Protein AF-A0A2V4BN17-F1 (afdb_monomer)

pLDDT: mean 85.93, std 9.95, range [45.31, 97.0]

Nearest PDB structures (foldseek):
  7abi-assembly1_p  TM=2.695E-01  e=8.025E+00  Homo sapiens

Foldseek 3Di:
DQDPVNVVCVVVQVDDDDDQDDDPPPCSVVVLVLLQDQPVPRPDDDDLVNDPDDPVSVVVNVVNVCCNVRRDGDDDDDPVVVVCLVCLLVQVPDPPRCPVVVVVCVVCVPPDDPVVSVVVVVVSVVSNVVVVVVD

Radius of gyration: 22.34 Å; Cα contacts (8 Å, |Δi|>4): 50; chains: 1; bounding box: 52×43×61 Å

Solvent-accessible surface area (backbone atoms only — not comparable to full-atom values): 8450 Å² total; per-residue (Å²): 135,87,47,77,63,50,64,74,42,38,70,77,71,73,60,84,86,83,89,76,81,72,62,91,90,66,50,56,67,59,51,49,51,53,48,39,37,54,74,91,70,51,78,88,69,78,55,57,84,81,43,70,94,45,77,62,30,55,55,46,37,53,52,49,56,50,42,70,78,63,63,68,59,44,83,82,78,57,66,71,58,54,52,48,60,74,43,42,51,64,50,67,73,34,88,86,52,55,63,65,58,50,51,50,50,62,74,46,64,87,63,79,55,64,67,59,54,50,53,53,53,49,54,54,49,49,55,38,52,61,68,57,66,78,109

Secondary structure (DSSP, 8-state):
---HHHHHHHHHHH--------STTSSHHHHHHHHHS-TTT-TTPPPGGGS-SSHHHHHHHHHHHHHHHH--PPPP--HHHHHHHHHHHHHHT-TT--HHHHHHHHHTTT---HHHHHHHHHHHHHHHHHHHH--

Structure (mmCIF, N/CA/C/O backbone):
data_AF-A0A2V4BN17-F1
#
_entry.id   AF-A0A2V4BN17-F1
#
loop_
_atom_site.group_PDB
_atom_site.id
_atom_site.type_symbol
_atom_site.label_atom_id
_atom_site.label_alt_id
_atom_site.label_comp_id
_atom_site.label_asym_id
_atom_site.label_entity_id
_atom_site.label_seq_id
_atom_site.pdbx_PDB_ins_code
_atom_site.Cartn_x
_atom_site.Cartn_y
_atom_site.Cartn_z
_atom_site.occupancy
_atom_site.B_iso_or_equiv
_atom_site.auth_seq_id
_atom_site.auth_comp_id
_atom_site.auth_asym_id
_atom_site.auth_atom_id
_atom_site.pdbx_PDB_model_num
ATOM 1 N N . MET A 1 1 ? -16.220 -26.506 8.666 1.00 47.84 1 MET A N 1
ATOM 2 C CA . MET A 1 1 ? -17.638 -26.572 8.247 1.00 47.84 1 MET A CA 1
ATOM 3 C C . MET A 1 1 ? -18.015 -25.175 7.771 1.00 47.84 1 MET A C 1
ATOM 5 O O . MET A 1 1 ? -17.911 -24.263 8.574 1.00 47.84 1 MET A O 1
ATOM 9 N N . ASN A 1 2 ? -18.322 -24.975 6.486 1.00 61.00 2 ASN A N 1
ATOM 10 C CA . ASN A 1 2 ? -18.705 -23.653 5.967 1.00 61.00 2 ASN A CA 1
ATOM 11 C C . ASN A 1 2 ? -20.175 -23.396 6.315 1.00 61.00 2 ASN A C 1
ATOM 13 O O . ASN A 1 2 ? -21.047 -24.146 5.876 1.00 61.00 2 ASN A O 1
ATOM 17 N N . THR A 1 3 ? -20.454 -22.371 7.115 1.00 84.44 3 THR A N 1
ATOM 18 C CA . THR A 1 3 ? -21.830 -21.979 7.437 1.00 84.44 3 THR A CA 1
ATOM 19 C C . THR A 1 3 ? -22.447 -21.166 6.292 1.00 84.44 3 THR A C 1
ATOM 21 O O . THR A 1 3 ? -21.744 -20.607 5.448 1.00 84.44 3 THR A O 1
ATOM 24 N N . ARG A 1 4 ? -23.783 -21.035 6.269 1.00 79.12 4 ARG A N 1
ATOM 25 C CA . ARG A 1 4 ? -24.472 -20.106 5.346 1.00 79.12 4 ARG A CA 1
ATOM 26 C C . ARG A 1 4 ? -24.007 -18.657 5.544 1.00 79.12 4 ARG A C 1
ATOM 28 O O . ARG A 1 4 ? -23.982 -17.880 4.594 1.00 79.12 4 ARG A O 1
ATOM 35 N N . LEU A 1 5 ? -23.598 -18.314 6.767 1.00 80.62 5 LEU A N 1
ATOM 36 C CA . LEU A 1 5 ? -22.996 -17.022 7.078 1.00 80.62 5 LEU A CA 1
ATOM 37 C C . LEU A 1 5 ? -21.623 -16.867 6.409 1.00 80.62 5 LEU A C 1
ATOM 39 O O . LEU A 1 5 ? -21.344 -15.823 5.830 1.00 80.62 5 LEU A O 1
ATOM 43 N N . ASP A 1 6 ? -20.783 -17.903 6.434 1.00 81.00 6 ASP A N 1
ATOM 44 C CA . ASP A 1 6 ? -19.458 -17.856 5.801 1.00 81.00 6 ASP A CA 1
ATOM 45 C C . ASP A 1 6 ? -19.557 -17.658 4.288 1.00 81.00 6 ASP A C 1
ATOM 47 O O . ASP A 1 6 ? -18.797 -16.879 3.715 1.00 81.00 6 ASP A O 1
ATOM 51 N N . GLN A 1 7 ? -20.542 -18.288 3.643 1.00 80.00 7 GLN A N 1
ATOM 52 C CA . GLN A 1 7 ? -20.826 -18.062 2.225 1.00 80.00 7 GLN A CA 1
ATOM 53 C C . GLN A 1 7 ? -21.251 -16.612 1.959 1.00 80.00 7 GLN A C 1
ATOM 55 O O . GLN A 1 7 ? -20.719 -15.982 1.045 1.00 80.00 7 GLN A O 1
ATOM 60 N N . LEU A 1 8 ? -22.134 -16.052 2.793 1.00 80.62 8 LEU A N 1
ATOM 61 C CA . LEU A 1 8 ? -22.589 -14.662 2.679 1.00 80.62 8 LEU A CA 1
ATOM 62 C C . LEU A 1 8 ? -21.445 -13.646 2.853 1.00 80.62 8 LEU A C 1
ATOM 64 O O . LEU A 1 8 ? -21.435 -12.592 2.212 1.00 80.62 8 LEU A O 1
ATOM 68 N N . TYR A 1 9 ? -20.470 -13.953 3.711 1.00 75.31 9 TYR A N 1
ATOM 69 C CA . TYR A 1 9 ? -19.316 -13.090 3.970 1.00 75.31 9 TYR A CA 1
ATOM 70 C C . TYR A 1 9 ? -18.079 -13.419 3.125 1.00 75.31 9 TYR A C 1
ATOM 72 O O . TYR A 1 9 ? -17.098 -12.681 3.201 1.00 75.31 9 TYR A O 1
ATOM 80 N N . SER A 1 10 ? -18.119 -14.457 2.288 1.00 77.38 10 SER A N 1
ATOM 81 C CA . SER A 1 10 ? -16.971 -14.912 1.489 1.00 77.38 10 SER A CA 1
ATOM 82 C C . SER A 1 10 ? -16.371 -13.801 0.619 1.00 77.38 10 SER A C 1
ATOM 84 O O . SER A 1 10 ? -15.170 -13.554 0.679 1.00 77.38 10 SER A O 1
ATOM 86 N N . LEU A 1 11 ? -17.204 -13.033 -0.090 1.00 69.25 11 LEU A N 1
ATOM 87 C CA . LEU A 1 11 ? -16.762 -11.902 -0.917 1.00 69.25 11 LEU A CA 1
ATOM 88 C C . LEU A 1 11 ? -16.100 -10.775 -0.109 1.00 69.25 11 LEU A C 1
ATOM 90 O O . LEU A 1 11 ? -15.295 -10.037 -0.657 1.00 69.25 11 LEU A O 1
ATOM 94 N N . ARG A 1 12 ? -16.412 -10.648 1.189 1.00 70.88 12 ARG A N 1
ATOM 95 C CA . ARG A 1 12 ? -15.814 -9.640 2.086 1.00 70.88 12 ARG A CA 1
ATOM 96 C C . ARG A 1 12 ? -14.559 -10.147 2.802 1.00 70.88 12 ARG A C 1
ATOM 98 O O . ARG A 1 12 ? -13.804 -9.342 3.332 1.00 70.88 12 ARG A O 1
ATOM 105 N N . ARG A 1 13 ? -14.351 -11.469 2.855 1.00 71.94 13 ARG A N 1
ATOM 106 C CA . ARG A 1 13 ? -13.193 -12.109 3.508 1.00 71.94 13 ARG A CA 1
ATOM 107 C C . ARG A 1 13 ? -12.094 -12.517 2.527 1.00 71.94 13 ARG A C 1
ATOM 109 O O . ARG A 1 13 ? -10.940 -12.616 2.939 1.00 71.94 13 ARG A O 1
ATOM 116 N N . ASN A 1 14 ? -12.442 -12.772 1.265 1.00 77.50 14 ASN A N 1
ATOM 117 C CA . ASN A 1 14 ? -11.509 -13.316 0.279 1.00 77.50 14 ASN A CA 1
ATOM 118 C C . ASN A 1 14 ? -10.566 -12.245 -0.277 1.00 77.50 14 ASN A C 1
ATOM 120 O O . ASN A 1 14 ? -9.355 -12.444 -0.259 1.00 77.50 14 ASN A O 1
ATOM 124 N N . PHE A 1 15 ? -11.100 -11.118 -0.752 1.00 81.06 15 PHE A N 1
ATOM 125 C CA . PHE A 1 15 ? -10.292 -9.980 -1.183 1.00 81.06 15 PHE A CA 1
ATOM 126 C C . PHE A 1 15 ? -11.121 -8.695 -1.193 1.00 81.06 15 PHE A C 1
ATOM 128 O O . PHE A 1 15 ? -12.320 -8.717 -1.460 1.00 81.06 15 PHE A O 1
ATOM 135 N N . THR A 1 16 ? -10.452 -7.573 -0.947 1.00 87.12 16 THR A N 1
ATOM 136 C CA . THR A 1 16 ? -11.027 -6.231 -1.041 1.00 87.12 16 THR A CA 1
ATOM 137 C C . THR A 1 16 ? -10.105 -5.387 -1.905 1.00 87.12 16 THR A C 1
ATOM 139 O O . THR A 1 16 ? -8.887 -5.429 -1.735 1.00 87.12 16 THR A O 1
ATOM 142 N N . ILE A 1 17 ? -10.679 -4.612 -2.825 1.00 90.12 17 ILE A N 1
ATOM 143 C CA . ILE A 1 17 ? -9.951 -3.607 -3.603 1.00 90.12 17 ILE A CA 1
ATOM 144 C C . ILE A 1 17 ? -10.423 -2.238 -3.130 1.00 90.12 17 ILE A C 1
ATOM 146 O O . ILE A 1 17 ? -11.620 -1.955 -3.149 1.00 90.12 17 ILE A O 1
ATOM 150 N N . ILE A 1 18 ? -9.480 -1.397 -2.710 1.00 92.25 18 ILE A N 1
ATOM 151 C CA . ILE A 1 18 ? -9.752 -0.029 -2.273 1.00 92.25 18 ILE A CA 1
ATOM 152 C C . ILE A 1 18 ? -9.162 0.921 -3.312 1.00 92.25 18 ILE A C 1
ATOM 154 O O . ILE A 1 18 ? -7.950 0.968 -3.510 1.00 92.25 18 ILE A O 1
ATOM 158 N N . GLY A 1 19 ? -10.031 1.672 -3.986 1.00 93.81 19 GLY A N 1
ATOM 159 C CA . GLY A 1 19 ? -9.620 2.764 -4.861 1.00 93.81 19 GLY A CA 1
ATOM 160 C C . GLY A 1 19 ? -9.410 4.035 -4.047 1.00 93.81 19 GLY A C 1
ATOM 161 O O . GLY A 1 19 ? -10.381 4.637 -3.597 1.00 93.81 19 GLY A O 1
ATOM 162 N N . LEU A 1 20 ? -8.156 4.448 -3.865 1.00 94.19 20 LEU A N 1
ATOM 163 C CA . LEU A 1 20 ? -7.815 5.721 -3.230 1.00 94.19 20 LEU A CA 1
ATOM 164 C C . LEU A 1 20 ? -7.656 6.800 -4.307 1.00 94.19 20 LEU A C 1
ATOM 166 O O . LEU A 1 20 ? -6.860 6.650 -5.232 1.00 94.19 20 LEU A O 1
ATOM 170 N N . THR A 1 21 ? -8.427 7.880 -4.196 1.00 92.69 21 THR A N 1
ATOM 171 C CA . THR A 1 21 ? -8.426 9.005 -5.140 1.00 92.69 21 THR A CA 1
ATOM 172 C C . THR A 1 21 ? -8.446 10.327 -4.383 1.00 92.69 21 THR A C 1
ATOM 174 O O . THR A 1 21 ? -9.089 10.446 -3.341 1.00 92.69 21 THR A O 1
ATOM 177 N N . GLY A 1 22 ? -7.743 11.324 -4.912 1.00 91.19 22 GLY A N 1
ATOM 178 C CA . GLY A 1 22 ? -7.642 12.647 -4.317 1.00 91.19 22 GLY A CA 1
ATOM 179 C C . GLY A 1 22 ? -6.686 13.543 -5.099 1.00 91.19 22 GLY A C 1
ATOM 180 O O . GLY A 1 22 ? -5.955 13.088 -5.980 1.00 91.19 22 GLY A O 1
ATOM 181 N N . ARG A 1 23 ? -6.687 14.843 -4.785 1.00 93.50 23 ARG A N 1
ATOM 182 C CA . ARG A 1 23 ? -5.687 15.781 -5.321 1.00 93.50 23 ARG A CA 1
ATOM 183 C C . ARG A 1 23 ? -4.301 15.449 -4.757 1.00 93.50 23 ARG A C 1
ATOM 185 O O . ARG A 1 23 ? -4.192 14.847 -3.688 1.00 93.50 23 ARG A O 1
ATOM 192 N N . THR A 1 24 ? -3.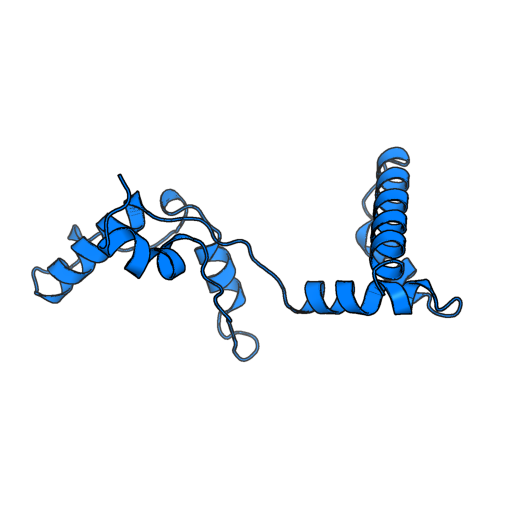238 15.885 -5.427 1.00 91.38 24 THR A N 1
ATOM 193 C CA . THR A 1 24 ? -1.876 15.828 -4.871 1.00 91.38 24 THR A CA 1
ATOM 194 C C . THR A 1 24 ? -1.844 16.458 -3.474 1.00 91.38 24 THR A C 1
ATOM 196 O O . THR A 1 24 ? -2.381 17.548 -3.287 1.00 91.38 24 THR A O 1
ATOM 199 N N . GLY A 1 25 ? -1.240 15.764 -2.505 1.00 91.44 25 GLY A N 1
ATOM 200 C CA . GLY A 1 25 ? -1.169 16.212 -1.107 1.00 91.44 25 GLY A CA 1
ATOM 201 C C . GLY A 1 25 ? -2.401 15.894 -0.251 1.00 91.44 25 GLY A C 1
ATOM 202 O O . GLY A 1 25 ? -2.484 16.365 0.873 1.00 91.44 25 GLY A O 1
ATOM 203 N N . SER A 1 26 ? -3.356 15.098 -0.746 1.00 93.19 26 SER A N 1
ATOM 204 C CA . SER A 1 26 ? -4.545 14.679 0.025 1.00 93.19 26 SER A CA 1
ATOM 205 C C . SER A 1 26 ? -4.308 13.525 1.011 1.00 93.19 26 SER A C 1
ATOM 207 O O . SER A 1 26 ? -5.241 13.122 1.699 1.00 93.19 26 SER A O 1
ATOM 209 N N . GLY A 1 27 ? -3.094 12.966 1.061 1.00 94.31 27 GLY A N 1
ATOM 210 C CA . GLY A 1 27 ? -2.749 11.841 1.937 1.00 94.31 27 GLY A CA 1
ATOM 211 C C . GLY A 1 27 ? -3.151 10.456 1.414 1.00 94.31 27 GLY A C 1
ATOM 212 O O . GLY A 1 27 ? -3.084 9.483 2.156 1.00 94.31 27 GLY A O 1
ATOM 213 N N . CYS A 1 28 ? -3.557 10.317 0.143 1.00 94.81 28 CYS A N 1
ATOM 214 C CA . CYS A 1 28 ? -3.880 8.995 -0.418 1.00 94.81 28 CYS A CA 1
ATOM 215 C C . CYS A 1 28 ? -2.687 8.027 -0.396 1.00 94.81 28 CYS A C 1
ATOM 217 O O . CYS A 1 28 ? -2.886 6.841 -0.146 1.00 94.81 28 CYS A O 1
ATOM 219 N N . SER A 1 29 ? -1.471 8.516 -0.661 1.00 94.00 29 SER A N 1
ATOM 220 C CA . SER A 1 29 ? -0.254 7.696 -0.591 1.00 94.00 29 SER A CA 1
ATOM 221 C C . SER A 1 29 ? 0.035 7.255 0.842 1.00 94.00 29 SER A C 1
ATOM 223 O O . SER A 1 29 ? 0.274 6.074 1.064 1.00 94.00 29 SER A O 1
ATOM 225 N N . ASP A 1 30 ? -0.081 8.176 1.799 1.00 94.62 30 ASP A N 1
ATOM 226 C CA . ASP A 1 30 ? 0.185 7.914 3.218 1.00 94.62 30 ASP A CA 1
ATOM 227 C C . ASP A 1 30 ? -0.819 6.898 3.782 1.00 94.62 30 ASP A C 1
ATOM 229 O O . ASP A 1 30 ? -0.454 5.949 4.470 1.00 94.62 30 ASP A O 1
ATOM 233 N N . LEU A 1 31 ? -2.101 7.026 3.417 1.00 94.69 31 LEU A N 1
ATOM 234 C CA . LEU A 1 31 ? -3.118 6.045 3.793 1.00 94.69 31 LEU A CA 1
ATOM 235 C C . LEU A 1 31 ? -2.857 4.675 3.152 1.00 94.69 31 LEU A C 1
ATOM 237 O O . LEU A 1 31 ? -3.044 3.655 3.811 1.00 94.69 31 LEU A O 1
ATOM 241 N N . ALA A 1 32 ? -2.437 4.630 1.883 1.00 95.75 32 ALA A N 1
ATOM 242 C CA . ALA A 1 32 ? -2.076 3.372 1.229 1.00 95.75 32 ALA A CA 1
ATOM 243 C C . ALA A 1 32 ? -0.913 2.679 1.953 1.00 95.75 32 ALA A C 1
ATOM 245 O O . ALA A 1 32 ? -0.940 1.461 2.117 1.00 95.75 32 ALA A O 1
ATOM 246 N N . GLU A 1 33 ? 0.070 3.462 2.401 1.00 95.12 33 GLU A N 1
ATOM 247 C CA . GLU A 1 33 ? 1.212 2.983 3.171 1.00 95.12 33 GLU A CA 1
ATOM 248 C C . GLU A 1 33 ? 0.759 2.400 4.513 1.00 95.12 33 GLU A C 1
ATOM 250 O O . GLU A 1 33 ? 1.023 1.229 4.773 1.00 95.12 33 GLU A O 1
ATOM 255 N N . ILE A 1 34 ? -0.042 3.135 5.292 1.00 95.31 34 ILE A N 1
ATOM 256 C CA . ILE A 1 34 ? -0.607 2.661 6.569 1.00 95.31 34 ILE A CA 1
ATOM 257 C C . ILE A 1 34 ? -1.405 1.362 6.389 1.00 95.31 34 ILE A C 1
ATOM 259 O O . ILE A 1 34 ? -1.252 0.421 7.163 1.00 95.31 34 ILE A O 1
ATOM 263 N N . LEU A 1 35 ? -2.245 1.273 5.351 1.00 94.62 35 LEU A N 1
ATOM 264 C CA . LEU A 1 35 ? -3.030 0.063 5.072 1.00 94.62 35 LEU A CA 1
ATOM 265 C C . LEU A 1 35 ? -2.158 -1.146 4.698 1.00 94.62 35 LEU A C 1
ATOM 267 O O . LEU A 1 35 ? -2.602 -2.288 4.827 1.00 94.62 35 LEU A O 1
ATOM 271 N N . SER A 1 36 ? -0.936 -0.907 4.223 1.00 95.81 36 SER A N 1
ATOM 272 C CA . SER A 1 36 ? 0.029 -1.954 3.886 1.00 95.81 36 SER A CA 1
ATOM 273 C C . SER A 1 36 ? 0.914 -2.395 5.052 1.00 95.81 36 SER A C 1
ATOM 275 O O . SER A 1 36 ? 1.619 -3.389 4.917 1.00 95.81 36 SER A O 1
ATOM 277 N N . MET A 1 37 ? 0.856 -1.700 6.191 1.00 96.06 37 MET A N 1
ATOM 278 C CA . MET A 1 37 ? 1.608 -2.043 7.399 1.00 96.06 37 MET A CA 1
ATOM 279 C C . MET A 1 37 ? 0.904 -3.121 8.225 1.00 96.06 37 MET A C 1
ATOM 281 O O . MET A 1 37 ? -0.326 -3.276 8.180 1.00 96.06 37 MET A O 1
ATOM 285 N N . LYS A 1 38 ? 1.675 -3.842 9.049 1.00 95.50 38 LYS A N 1
ATOM 286 C CA . LYS A 1 38 ? 1.097 -4.687 10.103 1.00 95.50 38 LYS A CA 1
ATOM 287 C C . LYS A 1 38 ? 0.346 -3.823 11.092 1.00 95.50 38 LYS A C 1
ATOM 289 O O . LYS A 1 38 ? 0.806 -2.743 11.439 1.00 95.50 38 LYS A O 1
ATOM 294 N N . PHE A 1 39 ? -0.732 -4.351 11.665 1.00 94.69 39 PHE A N 1
ATOM 295 C CA . PHE A 1 39 ? -1.488 -3.633 12.695 1.00 94.69 39 PHE A CA 1
ATOM 296 C C . PHE A 1 39 ? -0.603 -3.154 13.862 1.00 94.69 39 PHE A C 1
ATOM 298 O O . PHE A 1 39 ? -0.817 -2.075 14.397 1.00 94.69 39 PHE A O 1
ATOM 305 N N . THR A 1 40 ? 0.415 -3.937 14.233 1.00 92.31 40 THR A N 1
ATOM 306 C CA . THR A 1 40 ? 1.379 -3.610 15.299 1.00 92.31 40 THR A CA 1
ATOM 307 C C . THR A 1 40 ? 2.383 -2.518 14.934 1.00 92.31 40 THR A C 1
ATOM 309 O O . THR A 1 40 ? 3.030 -1.986 15.826 1.00 92.31 40 THR A O 1
ATOM 312 N N . GLU A 1 41 ? 2.557 -2.231 13.645 1.00 94.62 41 GLU A N 1
ATOM 313 C CA . GLU A 1 41 ? 3.492 -1.227 13.118 1.00 94.62 41 GLU A CA 1
ATOM 314 C C . GLU A 1 41 ? 2.793 0.112 12.842 1.00 94.62 41 GLU A C 1
ATOM 316 O O . GLU A 1 41 ? 3.464 1.121 12.648 1.00 94.62 41 GLU A O 1
ATOM 321 N N . ILE A 1 42 ? 1.453 0.147 12.843 1.00 93.19 42 ILE A N 1
ATOM 322 C CA . ILE A 1 42 ? 0.704 1.385 12.633 1.00 93.19 42 ILE A CA 1
ATOM 323 C C . ILE A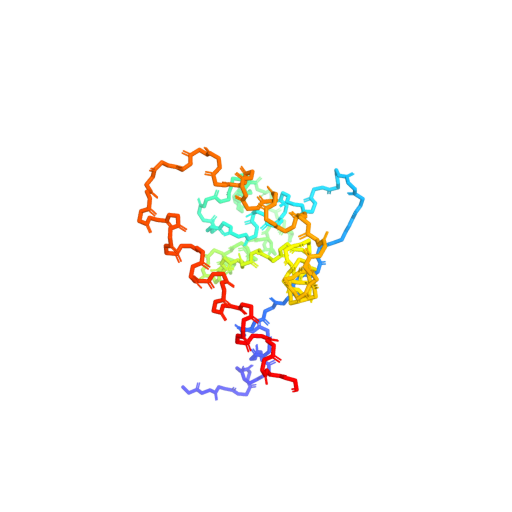 1 42 ? 0.830 2.265 13.876 1.00 93.19 42 ILE A C 1
ATOM 325 O O . ILE A 1 42 ? 0.277 1.977 14.942 1.00 93.19 42 ILE A O 1
ATOM 329 N N . GLU A 1 43 ? 1.524 3.382 13.714 1.00 89.31 43 GLU A N 1
ATOM 330 C CA . GLU A 1 43 ? 1.668 4.381 14.761 1.00 89.31 43 GLU A CA 1
ATOM 331 C C . GLU A 1 43 ? 0.351 5.134 15.009 1.00 89.31 43 GLU A C 1
ATOM 333 O O . GLU A 1 43 ? -0.474 5.330 14.115 1.00 89.31 43 GLU A O 1
ATOM 338 N N . ASN A 1 44 ? 0.170 5.620 16.239 1.00 86.94 44 ASN A N 1
ATOM 339 C CA . ASN A 1 44 ? -0.917 6.532 16.622 1.00 86.94 44 ASN A CA 1
ATOM 340 C C . ASN A 1 44 ? -2.351 5.971 16.516 1.00 86.94 44 ASN A C 1
ATOM 342 O O . ASN A 1 44 ? -3.317 6.742 16.519 1.00 86.94 44 ASN A O 1
ATOM 346 N N . ILE A 1 45 ? -2.535 4.646 16.492 1.00 90.12 45 ILE A N 1
ATOM 347 C CA . ILE A 1 45 ? -3.857 4.061 16.759 1.00 90.12 45 ILE A CA 1
ATOM 348 C C . ILE A 1 45 ? -4.182 4.262 18.244 1.00 90.12 45 ILE A C 1
ATOM 350 O O . ILE A 1 45 ? -3.480 3.750 19.114 1.00 90.12 45 ILE A O 1
ATOM 354 N N . ARG A 1 46 ? -5.267 4.990 18.538 1.00 91.44 46 ARG A N 1
ATOM 355 C CA . ARG A 1 46 ? -5.748 5.196 19.914 1.00 91.44 46 ARG A CA 1
ATOM 356 C C . ARG A 1 46 ? -6.116 3.866 20.563 1.00 91.44 46 ARG A C 1
ATOM 358 O O . ARG A 1 46 ? -6.788 3.040 19.945 1.00 91.44 46 ARG 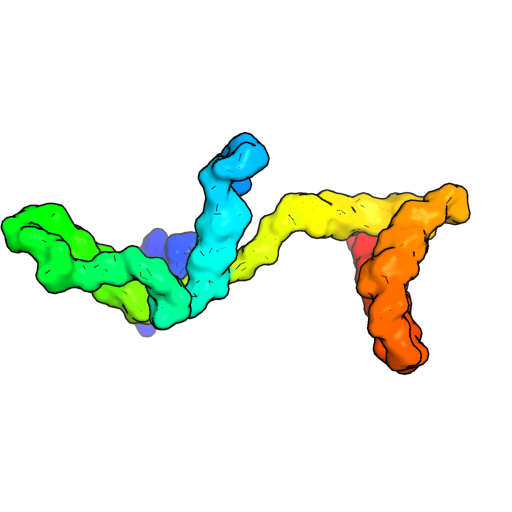A O 1
ATOM 365 N N . LEU A 1 47 ? -5.742 3.669 21.822 1.00 93.31 47 LEU A N 1
ATOM 366 C CA . LEU A 1 47 ? -6.226 2.512 22.560 1.00 93.31 47 LEU A CA 1
ATOM 367 C C . LEU A 1 47 ? -7.679 2.759 22.982 1.00 93.31 47 LEU A C 1
ATOM 369 O O . LEU A 1 47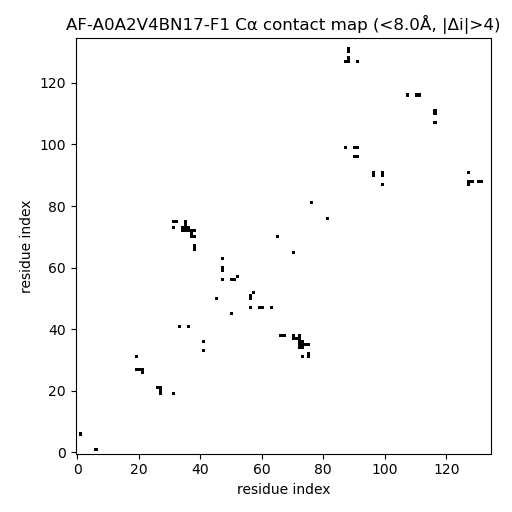 ? -8.051 3.892 23.297 1.00 93.31 47 LEU A O 1
ATOM 373 N N . PRO A 1 48 ? -8.530 1.719 23.046 1.00 94.06 48 PRO A N 1
ATOM 374 C CA . PRO A 1 48 ? -9.891 1.877 23.553 1.00 94.06 48 PRO A CA 1
ATOM 375 C C . PRO A 1 48 ? -9.968 2.415 24.990 1.00 94.06 48 PRO A C 1
ATOM 377 O O . PRO A 1 48 ? -11.016 2.928 25.377 1.00 94.06 48 PRO A O 1
ATOM 380 N N . SER A 1 49 ? -8.893 2.277 25.774 1.00 93.00 49 SER A N 1
ATOM 381 C CA . SER A 1 49 ? -8.744 2.838 27.122 1.00 93.00 49 SER A CA 1
ATOM 382 C C . SER A 1 49 ? -8.545 4.353 27.142 1.00 93.00 49 SER A C 1
ATOM 384 O O . SER A 1 49 ? -8.804 4.971 28.166 1.00 93.00 49 SER A O 1
ATOM 386 N N . ASP A 1 50 ? -8.104 4.946 26.031 1.00 93.81 50 ASP A N 1
ATOM 387 C CA . ASP A 1 50 ? -7.797 6.380 25.933 1.00 93.81 50 ASP A CA 1
ATOM 388 C C . ASP A 1 50 ? -9.047 7.216 25.603 1.00 93.81 50 ASP A C 1
ATOM 390 O O . ASP A 1 50 ? -8.964 8.421 25.371 1.00 93.81 50 ASP A O 1
ATOM 394 N N . ILE A 1 51 ? -10.207 6.564 25.497 1.00 93.75 51 ILE A N 1
ATOM 395 C CA . ILE A 1 51 ? -11.483 7.162 25.117 1.00 93.75 51 ILE A CA 1
ATOM 396 C C . ILE A 1 51 ? -12.421 7.068 26.317 1.00 93.75 51 ILE A C 1
ATOM 398 O O . ILE A 1 51 ? -12.630 5.978 26.850 1.00 93.75 51 ILE A O 1
ATOM 402 N N . ASP A 1 52 ? -13.034 8.191 26.688 1.00 95.06 52 ASP A N 1
ATOM 403 C CA . ASP A 1 52 ? -14.005 8.240 27.781 1.00 95.06 52 ASP A CA 1
ATOM 404 C C . ASP A 1 52 ? -15.172 7.269 27.567 1.00 95.06 52 ASP A C 1
ATOM 406 O O . ASP A 1 52 ? -15.656 7.059 26.441 1.00 95.06 52 ASP A O 1
ATOM 410 N N . GLU A 1 53 ? -15.654 6.695 28.672 1.00 94.12 53 GLU A N 1
ATOM 411 C CA . GLU A 1 53 ? -16.710 5.692 28.635 1.00 94.12 53 GLU A CA 1
ATOM 412 C C . GLU A 1 53 ? -17.970 6.251 27.965 1.00 94.12 53 GLU A C 1
ATOM 414 O O . GLU A 1 53 ? -18.626 7.185 28.424 1.00 94.12 53 GLU A O 1
ATOM 419 N N . SER A 1 54 ? -18.304 5.662 26.823 1.00 95.69 54 SER A N 1
ATOM 420 C CA . SER A 1 54 ? -19.392 6.114 25.971 1.00 95.69 54 SER A CA 1
ATOM 421 C C . SER A 1 54 ? -19.842 4.987 25.047 1.00 95.69 54 SER A C 1
ATOM 423 O O . SER A 1 54 ? -19.153 3.983 24.842 1.00 95.69 54 SER A O 1
ATOM 425 N N . VAL A 1 55 ? -21.005 5.157 24.415 1.00 95.81 55 VAL A N 1
ATOM 426 C CA . VAL A 1 55 ? -21.447 4.248 23.342 1.00 95.81 55 VAL A CA 1
ATOM 427 C C . VAL A 1 55 ? -20.423 4.214 22.200 1.00 95.81 55 VAL A C 1
ATOM 429 O O . VAL A 1 55 ? -20.234 3.174 21.567 1.00 95.81 55 VAL A O 1
ATOM 432 N N . PHE A 1 56 ? -19.742 5.336 21.947 1.00 95.50 56 PHE A N 1
ATOM 433 C CA . PHE A 1 56 ? -18.669 5.410 20.964 1.00 95.50 56 PHE A CA 1
ATOM 434 C C . PHE A 1 56 ? -17.474 4.542 21.368 1.00 95.50 56 PHE A C 1
ATOM 436 O O . PHE A 1 56 ? -17.040 3.727 20.558 1.00 95.50 56 PHE A O 1
ATOM 443 N N . GLN A 1 57 ? -17.011 4.639 22.618 1.00 96.38 57 GLN A N 1
ATOM 444 C CA . GLN A 1 57 ? -15.912 3.823 23.139 1.00 96.38 57 GLN A CA 1
ATOM 445 C C . GLN A 1 57 ? -16.187 2.326 22.960 1.00 96.38 57 GLN A C 1
ATOM 447 O O . GLN A 1 57 ? -15.340 1.609 22.432 1.00 96.38 57 GLN A O 1
ATOM 452 N N . LYS A 1 58 ? -17.406 1.866 23.273 1.00 95.56 58 LYS A N 1
ATOM 453 C CA . LYS A 1 58 ? -17.796 0.455 23.103 1.00 95.56 58 LYS A CA 1
ATOM 454 C C . LYS A 1 58 ? -17.744 0.016 21.637 1.00 95.56 58 LYS A C 1
ATOM 456 O O . LYS A 1 58 ? -17.205 -1.044 21.327 1.00 95.56 58 LYS A O 1
ATOM 461 N N . LYS A 1 59 ? -18.269 0.839 20.720 1.00 96.94 59 LYS A N 1
ATOM 462 C CA . LYS A 1 59 ? -18.209 0.573 19.269 1.00 96.94 59 LYS A CA 1
ATOM 463 C C . LYS A 1 59 ? -16.768 0.550 18.760 1.00 96.94 59 LYS A C 1
ATOM 465 O O . LYS A 1 59 ? -16.413 -0.328 17.976 1.00 96.94 59 LYS A O 1
ATOM 470 N N . TYR A 1 60 ? -15.947 1.488 19.225 1.00 96.88 60 TYR A N 1
ATOM 471 C CA . TYR A 1 60 ? -14.539 1.572 18.868 1.00 96.88 60 TYR A CA 1
ATOM 472 C C . TYR A 1 60 ? -13.757 0.358 19.374 1.00 96.88 60 TYR A C 1
ATOM 474 O O . TYR A 1 60 ? -13.037 -0.250 18.595 1.00 96.88 60 TYR A O 1
ATOM 482 N N . ALA A 1 61 ? -13.957 -0.059 20.628 1.00 97.00 61 ALA A N 1
ATOM 483 C CA . ALA A 1 61 ? -13.302 -1.228 21.213 1.00 97.00 61 ALA A CA 1
ATOM 484 C C . ALA A 1 61 ? -13.585 -2.510 20.416 1.00 97.00 61 ALA A C 1
ATOM 486 O O . ALA A 1 61 ? -12.675 -3.294 20.156 1.00 97.00 61 ALA A O 1
ATOM 487 N N . ILE A 1 62 ? -14.833 -2.702 19.975 1.00 96.81 62 ILE A N 1
ATOM 488 C CA . ILE A 1 62 ? -15.214 -3.839 19.124 1.00 96.81 62 ILE A CA 1
ATOM 489 C C . ILE A 1 62 ? -14.462 -3.787 17.789 1.00 96.81 62 ILE A C 1
ATOM 491 O O . ILE A 1 62 ? -13.877 -4.790 17.382 1.00 96.81 62 ILE A O 1
ATOM 495 N N . ALA A 1 63 ? -14.450 -2.630 17.119 1.00 95.69 63 ALA A N 1
ATOM 496 C CA . ALA A 1 63 ? -13.751 -2.462 15.846 1.00 95.69 63 ALA A CA 1
ATOM 497 C C . ALA A 1 63 ? -12.232 -2.640 15.991 1.00 95.69 63 ALA A C 1
ATOM 499 O O . ALA A 1 63 ? -11.622 -3.323 15.173 1.00 95.69 63 ALA A O 1
ATOM 500 N N . TYR A 1 64 ? -11.643 -2.083 17.051 1.00 96.12 64 TYR A N 1
ATOM 501 C CA . TYR A 1 64 ? -10.225 -2.197 17.378 1.00 96.12 64 TYR A CA 1
ATOM 502 C C . TYR A 1 64 ? -9.829 -3.657 17.605 1.00 96.12 64 TYR A C 1
ATOM 504 O O . TYR A 1 64 ? -8.913 -4.147 16.954 1.00 96.12 64 TYR A O 1
ATOM 512 N N . ASN A 1 65 ? -10.546 -4.377 18.474 1.00 96.12 65 ASN A N 1
ATOM 513 C CA . ASN A 1 65 ? -10.239 -5.776 18.781 1.00 96.12 65 ASN A CA 1
ATOM 514 C C . ASN A 1 65 ? -10.425 -6.669 17.552 1.00 96.12 65 ASN A C 1
ATOM 516 O O . ASN A 1 65 ? -9.598 -7.536 17.283 1.00 96.12 65 ASN A O 1
ATOM 520 N N . PHE A 1 66 ? -11.483 -6.434 16.770 1.00 94.69 66 PHE A N 1
ATOM 521 C CA . PHE A 1 66 ? -11.688 -7.171 15.530 1.00 94.69 66 PHE A CA 1
ATOM 522 C C . PHE A 1 66 ? -10.563 -6.905 14.525 1.00 94.69 66 PHE A C 1
ATOM 524 O O . PHE A 1 66 ? -10.025 -7.856 13.961 1.00 94.69 66 PHE A O 1
ATOM 531 N N . ALA A 1 67 ? -10.191 -5.638 14.318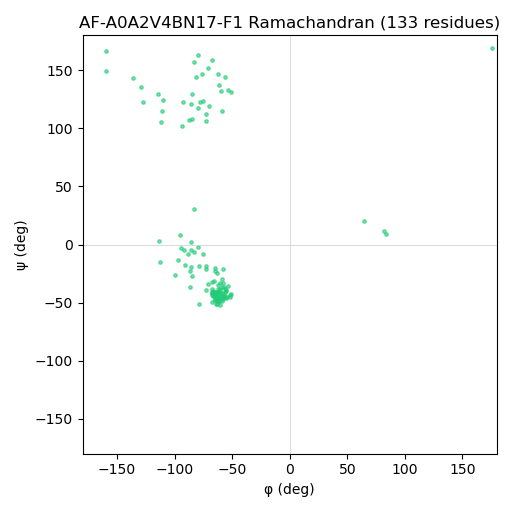 1.00 93.50 67 ALA A N 1
ATOM 532 C CA . ALA A 1 67 ? -9.110 -5.261 13.418 1.00 93.50 67 ALA A CA 1
ATOM 533 C C . ALA A 1 67 ? -7.782 -5.866 13.875 1.00 93.50 67 ALA A C 1
ATOM 535 O O . ALA A 1 67 ? -7.139 -6.525 13.075 1.00 93.50 67 ALA A O 1
ATOM 536 N N . LYS A 1 68 ? -7.420 -5.745 15.155 1.00 94.88 68 LYS A N 1
ATOM 537 C CA . LYS A 1 68 ? -6.175 -6.289 15.711 1.00 94.88 68 LYS A CA 1
ATOM 538 C C . LYS A 1 68 ? -5.974 -7.776 15.394 1.00 94.88 68 LYS A C 1
ATOM 540 O O . LYS A 1 68 ? -4.877 -8.165 15.014 1.00 94.88 68 LYS A O 1
ATOM 545 N N . GLU A 1 69 ? -7.028 -8.581 15.512 1.00 94.50 69 GLU A N 1
ATOM 546 C CA . GLU A 1 69 ? -6.967 -10.033 15.282 1.00 94.50 69 GLU A CA 1
ATOM 547 C C . GLU A 1 69 ? -7.127 -10.433 13.804 1.00 94.50 69 GLU A C 1
ATOM 549 O O . GLU A 1 69 ? -6.656 -11.488 13.386 1.00 94.50 69 GLU A O 1
ATOM 554 N N . ASN A 1 70 ? -7.819 -9.621 12.996 1.00 91.75 70 ASN A N 1
ATOM 555 C CA . ASN A 1 70 ? -8.190 -9.975 11.617 1.00 91.75 70 ASN A CA 1
ATOM 556 C C . A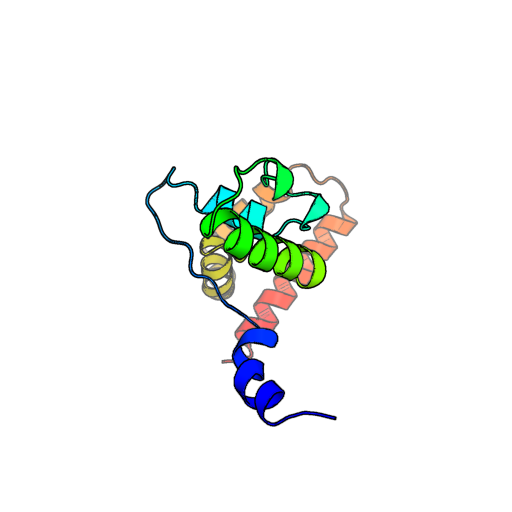SN A 1 70 ? -7.494 -9.118 10.552 1.00 91.75 70 ASN A C 1
ATOM 558 O O . ASN A 1 70 ? -7.791 -9.271 9.363 1.00 91.75 70 ASN A O 1
ATOM 562 N N . TRP A 1 71 ? -6.608 -8.203 10.952 1.00 92.75 71 TRP A N 1
ATOM 563 C CA . TRP A 1 71 ? -5.910 -7.315 10.034 1.00 92.75 71 TRP A CA 1
ATOM 564 C C . TRP A 1 71 ? -5.102 -8.123 9.029 1.00 92.75 71 TRP A C 1
ATOM 566 O O . TRP A 1 71 ? -4.349 -9.031 9.380 1.00 92.75 71 TRP A O 1
ATOM 576 N N . LYS A 1 72 ? -5.247 -7.758 7.761 1.00 91.50 72 LYS A N 1
ATOM 577 C CA . LYS A 1 72 ? -4.419 -8.262 6.677 1.00 91.50 72 LYS A CA 1
ATOM 578 C C . LYS A 1 72 ? -3.868 -7.063 5.938 1.00 91.50 72 LYS A C 1
ATOM 580 O O . LYS A 1 72 ? -4.639 -6.238 5.454 1.00 91.50 72 LYS A O 1
ATOM 585 N N . GLU A 1 73 ? -2.549 -7.003 5.868 1.00 94.38 73 GLU A N 1
ATOM 586 C CA . GLU A 1 73 ? -1.815 -5.986 5.124 1.00 94.38 73 GLU A CA 1
ATOM 587 C C . GLU A 1 73 ? -2.295 -5.931 3.671 1.00 94.38 73 GLU A C 1
ATOM 589 O O . GLU A 1 73 ? -2.420 -6.956 2.988 1.00 94.38 73 GLU A O 1
ATOM 594 N N . TYR A 1 74 ? -2.554 -4.721 3.186 1.00 94.62 74 TYR A N 1
ATOM 595 C CA . TYR A 1 74 ? -2.885 -4.500 1.788 1.00 94.62 74 TYR A CA 1
ATOM 596 C C . TYR A 1 74 ? -1.623 -4.452 0.929 1.00 94.62 74 TYR A C 1
ATOM 598 O O . TYR A 1 74 ? -0.598 -3.889 1.302 1.00 94.62 74 TYR A O 1
ATOM 606 N N . LYS A 1 75 ? -1.716 -4.984 -0.292 1.00 94.56 75 LYS A N 1
ATOM 607 C CA . LYS A 1 75 ? -0.683 -4.780 -1.312 1.00 94.56 75 LYS A CA 1
ATOM 608 C C . LYS A 1 75 ? -0.966 -3.483 -2.057 1.00 94.56 75 LYS A C 1
ATOM 610 O O . LYS A 1 75 ? -2.017 -3.350 -2.684 1.00 94.56 75 LYS A O 1
ATOM 615 N N . VAL A 1 76 ? -0.021 -2.547 -2.021 1.00 95.69 76 VAL A N 1
ATOM 616 C CA . VAL A 1 76 ? -0.155 -1.269 -2.728 1.00 95.69 76 VAL A CA 1
ATOM 617 C C . VAL A 1 76 ? 0.072 -1.473 -4.223 1.00 95.69 76 VAL A C 1
ATOM 619 O O . VAL A 1 76 ? 1.126 -1.942 -4.656 1.00 95.69 76 VAL A O 1
ATOM 622 N N . ILE A 1 77 ? -0.916 -1.073 -5.021 1.00 94.31 77 ILE A N 1
ATOM 623 C CA . ILE A 1 77 ? -0.829 -1.038 -6.480 1.00 94.31 77 ILE A CA 1
ATOM 624 C C . ILE A 1 77 ? -0.842 0.425 -6.916 1.00 94.31 77 ILE A C 1
ATOM 626 O O . ILE A 1 77 ? -1.873 1.093 -6.896 1.00 94.31 77 ILE A O 1
ATOM 630 N N . GLU A 1 78 ? 0.316 0.937 -7.327 1.00 92.25 78 GLU A N 1
ATOM 631 C CA . GLU A 1 78 ? 0.416 2.303 -7.836 1.00 92.25 78 GLU A CA 1
ATOM 632 C C . GLU A 1 78 ? -0.091 2.374 -9.279 1.00 92.25 78 GLU A C 1
ATOM 634 O O . GLU A 1 78 ? 0.464 1.737 -10.177 1.00 92.25 78 GLU A O 1
ATOM 639 N N . TYR A 1 79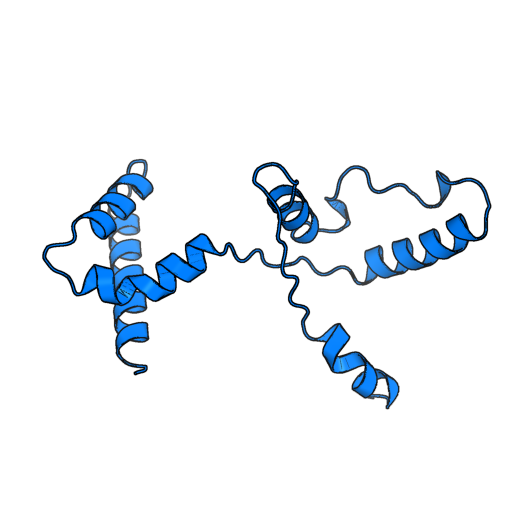 ? -1.091 3.221 -9.530 1.00 88.75 79 TYR A N 1
ATOM 640 C CA . TYR A 1 79 ? -1.688 3.403 -10.857 1.00 88.75 79 TYR A CA 1
ATOM 641 C C . TYR A 1 79 ? -0.650 3.664 -11.964 1.00 88.75 79 TYR A C 1
ATOM 643 O O . TYR A 1 79 ? -0.706 3.050 -13.026 1.00 88.75 79 TYR A O 1
ATOM 651 N N . LYS A 1 80 ? 0.366 4.499 -11.699 1.00 88.19 80 LYS A N 1
ATOM 652 C CA . LYS A 1 80 ? 1.454 4.772 -12.657 1.00 88.19 80 LYS A CA 1
ATOM 653 C C . LYS A 1 80 ? 2.249 3.515 -13.047 1.00 88.19 80 LYS A C 1
ATOM 655 O O . LYS A 1 80 ? 2.683 3.414 -14.190 1.00 88.19 80 LYS A O 1
ATOM 660 N N . LYS A 1 81 ? 2.421 2.548 -12.132 1.00 88.44 81 LYS A N 1
ATOM 661 C CA . LYS A 1 81 ? 3.097 1.269 -12.415 1.00 88.44 81 LYS A CA 1
ATOM 662 C C . LYS A 1 81 ? 2.220 0.372 -13.287 1.00 88.44 81 LYS A C 1
ATOM 664 O O . LYS A 1 81 ? 2.735 -0.254 -14.205 1.00 88.44 81 LYS A O 1
ATOM 669 N N . VAL A 1 82 ? 0.907 0.360 -13.044 1.00 89.38 82 VAL A N 1
ATOM 670 C CA . VAL A 1 82 ? -0.062 -0.364 -13.885 1.00 89.38 82 VAL A CA 1
ATOM 671 C C . VAL A 1 82 ? -0.082 0.212 -15.298 1.00 89.38 82 VAL A C 1
ATOM 673 O O . VAL A 1 82 ? 0.039 -0.535 -16.263 1.00 89.38 82 VAL A O 1
ATOM 676 N N . LEU A 1 83 ? -0.152 1.540 -15.430 1.00 88.81 83 LEU A N 1
ATOM 677 C CA . LEU A 1 83 ? -0.062 2.203 -16.730 1.00 88.81 83 LEU A CA 1
ATOM 678 C C . LEU A 1 83 ? 1.241 1.869 -17.455 1.00 88.81 83 LEU A C 1
ATOM 680 O O . LEU A 1 83 ? 1.210 1.534 -18.637 1.00 88.81 83 LEU A O 1
ATOM 684 N N . LEU A 1 84 ? 2.378 1.931 -16.754 1.00 85.69 84 LEU A N 1
ATOM 685 C CA . LEU A 1 84 ? 3.668 1.563 -17.329 1.00 85.69 84 LEU A CA 1
ATOM 686 C C . LEU A 1 84 ? 3.655 0.116 -17.832 1.00 85.69 84 LEU A C 1
ATOM 688 O O . LEU A 1 84 ? 4.059 -0.119 -18.965 1.00 85.69 84 LEU A O 1
ATOM 692 N N . LEU A 1 85 ? 3.145 -0.827 -17.032 1.00 85.06 85 LEU A N 1
ATOM 693 C CA . LEU A 1 85 ? 3.018 -2.235 -17.416 1.00 85.06 85 LEU A CA 1
ATOM 694 C C . LEU A 1 85 ? 2.170 -2.403 -18.686 1.00 85.06 85 LEU A C 1
ATOM 696 O O . LEU A 1 85 ? 2.576 -3.110 -19.603 1.00 85.06 85 LEU A O 1
ATOM 700 N N . MET A 1 86 ? 1.033 -1.706 -18.782 1.00 84.88 86 MET A N 1
ATOM 701 C CA . MET A 1 86 ? 0.159 -1.752 -19.963 1.00 84.88 86 MET A CA 1
ATOM 702 C C . MET A 1 86 ? 0.809 -1.156 -21.221 1.00 84.88 86 MET A C 1
ATOM 704 O O . MET A 1 86 ? 0.504 -1.575 -22.339 1.00 84.88 86 MET A O 1
ATOM 708 N N . LEU A 1 87 ? 1.681 -0.159 -21.057 1.00 84.56 87 LEU A N 1
ATOM 709 C CA . LEU A 1 87 ? 2.389 0.496 -22.158 1.00 84.56 87 LEU A CA 1
ATOM 710 C C . LEU A 1 87 ? 3.679 -0.230 -22.553 1.00 84.56 87 LEU A C 1
ATOM 712 O O . LEU A 1 87 ? 4.159 -0.040 -23.671 1.00 84.56 87 LEU A O 1
ATOM 716 N N . LEU A 1 88 ? 4.222 -1.068 -21.669 1.00 82.75 88 LEU A N 1
ATOM 717 C CA . LEU A 1 88 ? 5.534 -1.693 -21.805 1.00 82.75 88 LEU A CA 1
ATOM 718 C C . LEU A 1 88 ? 5.738 -2.419 -23.150 1.00 82.75 88 LEU A C 1
ATOM 720 O O . LEU A 1 88 ? 6.754 -2.146 -23.793 1.00 82.75 88 LEU A O 1
ATOM 724 N N . PRO A 1 89 ? 4.785 -3.232 -23.662 1.00 81.56 89 PRO A N 1
ATOM 725 C CA . PRO A 1 89 ? 4.942 -3.887 -24.963 1.00 81.56 89 PRO A CA 1
ATOM 726 C C . PRO A 1 89 ? 5.061 -2.898 -26.126 1.00 81.56 89 PRO A C 1
ATOM 728 O O . PRO A 1 89 ? 5.891 -3.070 -27.016 1.00 81.56 89 PRO A O 1
ATOM 731 N N . LYS A 1 90 ? 4.256 -1.825 -26.106 1.00 83.25 90 LYS A N 1
ATOM 732 C CA . LYS A 1 90 ? 4.276 -0.789 -27.152 1.00 83.25 90 LYS A CA 1
ATOM 733 C C . LYS A 1 90 ? 5.578 0.004 -27.133 1.00 83.25 90 LYS A C 1
ATOM 735 O O . LYS A 1 90 ? 6.082 0.370 -28.189 1.00 83.25 90 LYS A O 1
ATOM 740 N N . LEU A 1 91 ? 6.097 0.286 -25.938 1.00 82.94 91 LEU A N 1
ATOM 741 C CA . LEU A 1 91 ? 7.367 0.986 -25.766 1.00 82.94 91 LEU A CA 1
ATOM 742 C C . LEU A 1 91 ? 8.539 0.122 -26.240 1.00 82.94 91 LEU A C 1
ATOM 744 O O . LEU A 1 91 ? 9.417 0.630 -26.924 1.00 82.94 91 LEU A O 1
ATOM 748 N N . TYR A 1 92 ? 8.520 -1.175 -25.928 1.00 80.06 92 TYR A N 1
ATOM 749 C CA . TYR A 1 92 ? 9.563 -2.115 -26.331 1.00 80.06 92 TYR A CA 1
ATOM 750 C C . TYR A 1 92 ? 9.606 -2.357 -27.844 1.00 80.06 92 TYR A C 1
ATOM 752 O O . TYR A 1 92 ? 10.682 -2.388 -28.432 1.00 80.06 92 TYR A O 1
ATOM 760 N N . MET A 1 93 ? 8.440 -2.494 -28.482 1.00 80.12 93 MET A N 1
ATOM 761 C CA . MET A 1 93 ? 8.338 -2.748 -29.923 1.00 80.12 93 MET A CA 1
ATOM 762 C C . MET A 1 93 ? 8.627 -1.525 -30.795 1.00 80.12 93 MET A C 1
ATOM 764 O O . MET A 1 93 ? 8.709 -1.655 -32.014 1.00 80.12 93 MET A O 1
ATOM 768 N N . ASN A 1 94 ? 8.767 -0.336 -30.206 1.00 84.62 94 ASN A N 1
ATOM 769 C CA . ASN A 1 94 ? 9.099 0.872 -30.944 1.00 84.62 94 ASN A CA 1
ATOM 770 C C . ASN A 1 94 ? 10.625 1.092 -30.936 1.00 84.62 94 ASN A C 1
ATOM 772 O O . ASN A 1 94 ? 11.149 1.613 -29.951 1.00 84.62 94 ASN A O 1
ATOM 776 N N . PRO A 1 95 ? 11.348 0.771 -32.026 1.00 76.00 95 PRO A N 1
ATOM 777 C CA . PRO A 1 95 ? 12.806 0.894 -32.072 1.00 76.00 95 PRO A CA 1
ATOM 778 C C . PRO A 1 95 ? 13.300 2.344 -31.956 1.00 76.00 95 PRO A C 1
ATOM 780 O O . PRO A 1 95 ? 14.449 2.570 -31.588 1.00 76.00 95 PRO A O 1
ATOM 783 N N . SER A 1 96 ? 12.448 3.335 -32.238 1.00 82.88 96 SER A N 1
ATOM 784 C CA . SER A 1 96 ? 12.769 4.756 -32.065 1.00 82.88 96 SER A CA 1
ATOM 785 C C . SER A 1 96 ? 12.554 5.253 -30.629 1.00 82.88 96 SER A C 1
ATOM 787 O O . SER A 1 96 ? 12.877 6.400 -30.326 1.00 82.88 96 SER A O 1
ATOM 789 N N . ASN A 1 97 ? 11.998 4.430 -29.733 1.00 80.31 97 ASN A N 1
ATOM 790 C CA . ASN A 1 97 ? 11.754 4.803 -28.345 1.00 80.31 97 ASN A CA 1
ATOM 791 C C . ASN A 1 97 ? 12.982 4.514 -27.472 1.00 80.31 97 ASN A C 1
ATOM 793 O O . ASN A 1 97 ? 13.263 3.370 -27.117 1.00 80.31 97 ASN A O 1
ATOM 797 N N . THR A 1 98 ? 13.691 5.567 -27.065 1.00 78.62 98 THR A N 1
ATOM 798 C CA . THR A 1 98 ? 14.790 5.438 -26.096 1.00 78.62 98 THR A CA 1
ATOM 799 C C . THR A 1 98 ? 14.309 5.499 -24.650 1.00 78.62 98 THR A C 1
ATOM 801 O O . THR A 1 98 ? 14.976 4.948 -23.777 1.00 78.62 98 THR A O 1
ATOM 804 N N . LEU A 1 99 ? 13.139 6.102 -24.393 1.00 78.56 99 LEU A N 1
ATOM 805 C CA . LEU A 1 99 ? 12.626 6.422 -23.055 1.00 78.56 99 LEU A CA 1
ATOM 806 C C . LEU A 1 99 ? 12.543 5.203 -22.139 1.00 78.56 99 LEU A C 1
ATOM 808 O O . LEU A 1 99 ? 12.858 5.307 -20.956 1.00 78.56 99 LEU A O 1
ATOM 812 N N . LEU A 1 100 ? 12.149 4.044 -22.672 1.00 78.75 100 LEU A N 1
ATOM 813 C CA . LEU A 1 100 ? 12.096 2.815 -21.883 1.00 78.75 100 LEU A CA 1
ATOM 814 C C . LEU A 1 100 ? 13.490 2.407 -21.383 1.00 78.75 100 LEU A C 1
ATOM 816 O O . LEU A 1 100 ? 13.684 2.121 -20.201 1.00 78.75 100 LEU A O 1
ATOM 820 N N . PHE A 1 101 ? 14.478 2.416 -22.276 1.00 76.50 101 PHE A N 1
ATOM 821 C CA . PHE A 1 101 ? 15.857 2.082 -21.934 1.00 76.50 101 PHE A CA 1
ATOM 822 C C . PHE A 1 101 ? 16.525 3.167 -21.086 1.00 76.50 101 PHE A C 1
ATOM 824 O O . PHE A 1 101 ? 17.323 2.835 -20.213 1.00 76.50 101 PHE A O 1
ATOM 831 N N . ASP A 1 102 ? 16.191 4.440 -21.303 1.00 81.06 102 ASP A N 1
ATOM 832 C CA . ASP A 1 102 ? 16.647 5.568 -20.487 1.00 81.06 102 ASP A CA 1
ATOM 833 C C . ASP A 1 102 ? 16.114 5.445 -19.051 1.00 81.06 102 ASP A C 1
ATOM 835 O O . ASP A 1 102 ? 16.877 5.591 -18.097 1.00 81.06 102 ASP A O 1
ATOM 839 N N . PHE A 1 103 ? 14.836 5.085 -18.887 1.00 80.19 103 PHE A N 1
ATOM 840 C CA . PHE A 1 103 ? 14.220 4.832 -17.585 1.00 80.19 103 PHE A CA 1
ATOM 841 C C . PHE A 1 103 ? 14.921 3.695 -16.831 1.00 80.19 103 PHE A C 1
ATOM 843 O O . PHE A 1 103 ? 15.260 3.852 -15.657 1.00 80.19 103 PHE A O 1
ATOM 850 N N . PHE A 1 104 ? 15.203 2.571 -17.498 1.00 77.81 104 PHE A N 1
ATOM 851 C CA . PHE A 1 104 ? 15.948 1.475 -16.871 1.00 77.81 104 PHE A CA 1
ATOM 852 C C . PHE A 1 104 ? 17.395 1.854 -16.557 1.00 77.81 104 PHE A C 1
ATOM 854 O O . PHE A 1 104 ? 17.878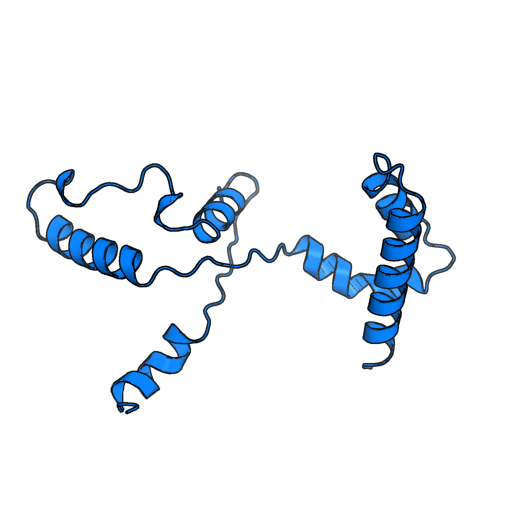 1.522 -15.478 1.00 77.81 104 PHE A O 1
ATOM 861 N N . ARG A 1 105 ? 18.077 2.584 -17.450 1.00 78.88 105 ARG A N 1
ATOM 862 C CA . ARG A 1 105 ? 19.430 3.100 -17.191 1.00 78.88 105 ARG A CA 1
ATOM 863 C C . ARG A 1 105 ? 19.459 4.018 -15.975 1.00 78.88 105 ARG A C 1
ATOM 865 O O . ARG A 1 105 ? 20.353 3.888 -15.151 1.00 78.88 105 ARG A O 1
ATOM 872 N N . TYR A 1 106 ? 18.471 4.898 -15.836 1.00 83.31 106 TYR A N 1
ATOM 873 C CA . TYR A 1 106 ? 18.327 5.743 -14.656 1.00 83.31 106 TYR A CA 1
ATOM 874 C C . TYR A 1 106 ? 18.080 4.912 -13.391 1.00 83.31 106 TYR A C 1
ATOM 876 O O . TYR A 1 106 ? 18.741 5.121 -12.378 1.00 83.31 106 TYR A O 1
ATOM 884 N N . ARG A 1 107 ? 17.169 3.932 -13.447 1.00 79.31 107 ARG A N 1
ATOM 885 C CA . ARG A 1 107 ? 16.804 3.110 -12.283 1.00 79.31 107 ARG A CA 1
ATOM 886 C C . ARG A 1 107 ? 17.934 2.196 -11.805 1.00 79.31 107 ARG A C 1
ATOM 888 O O . ARG A 1 107 ? 18.007 1.931 -10.611 1.00 79.31 107 ARG A O 1
ATOM 895 N N . LEU A 1 108 ? 18.773 1.721 -12.725 1.00 82.12 108 LEU A N 1
ATOM 896 C CA . LEU A 1 108 ? 19.915 0.838 -12.465 1.00 82.12 108 LEU A CA 1
ATOM 897 C C . LEU A 1 108 ? 21.240 1.600 -12.320 1.00 82.12 108 LEU A C 1
ATOM 899 O O . LEU A 1 108 ? 22.290 0.970 -12.283 1.00 82.12 108 LEU A O 1
ATOM 903 N N . LYS A 1 109 ? 21.214 2.938 -12.267 1.00 82.94 109 LYS A N 1
ATOM 904 C CA . LYS A 1 109 ? 22.428 3.768 -12.261 1.00 82.94 109 LYS A CA 1
ATOM 905 C C . LYS A 1 109 ? 23.378 3.430 -11.107 1.00 82.94 109 LYS A C 1
ATOM 907 O O . LYS A 1 109 ? 24.589 3.486 -11.295 1.00 82.94 109 LYS A O 1
ATOM 912 N N . ASP A 1 110 ? 22.821 3.092 -9.948 1.00 84.44 110 ASP A N 1
ATOM 913 C CA . ASP A 1 110 ? 23.585 2.812 -8.730 1.00 84.44 110 ASP A CA 1
ATOM 914 C C . ASP A 1 110 ? 23.940 1.318 -8.576 1.00 84.44 110 ASP A C 1
ATOM 916 O O . ASP A 1 110 ? 24.666 0.948 -7.655 1.00 84.44 110 ASP A O 1
ATOM 920 N N . GLU A 1 111 ? 23.458 0.450 -9.477 1.00 84.06 111 GLU A N 1
ATOM 921 C CA . GLU A 1 111 ? 23.775 -0.980 -9.472 1.00 84.06 111 GLU A CA 1
ATOM 922 C C . GLU A 1 111 ? 25.098 -1.238 -10.204 1.00 84.06 111 GLU A C 1
ATOM 924 O O . GLU A 1 111 ? 25.296 -0.814 -11.343 1.00 84.06 111 GLU A O 1
ATOM 929 N N . THR A 1 112 ? 26.008 -1.969 -9.563 1.00 79.81 112 THR A N 1
ATOM 930 C CA . THR A 1 112 ? 27.346 -2.269 -10.106 1.00 79.81 112 THR A CA 1
ATOM 931 C C . THR A 1 112 ? 27.537 -3.749 -10.428 1.00 79.81 112 THR A C 1
ATOM 933 O O . THR A 1 112 ? 28.441 -4.109 -11.188 1.00 79.81 112 THR A O 1
ATOM 936 N N . SER A 1 113 ? 26.660 -4.617 -9.921 1.00 89.31 113 SER A N 1
ATOM 937 C CA . SER A 1 113 ? 26.673 -6.045 -10.205 1.00 89.31 113 SER A CA 1
ATOM 938 C C . SER A 1 113 ? 26.197 -6.325 -11.630 1.00 89.31 113 SER A C 1
ATOM 940 O O . SER A 1 113 ? 25.007 -6.264 -11.950 1.00 89.31 113 SER A O 1
ATOM 942 N N . LYS A 1 114 ? 27.142 -6.680 -12.508 1.00 83.69 114 LYS A N 1
ATOM 943 C CA . LYS A 1 114 ? 26.854 -7.050 -13.904 1.00 83.69 114 LYS A CA 1
ATOM 944 C C . LYS A 1 114 ? 25.859 -8.207 -14.006 1.00 83.69 114 LYS A C 1
ATOM 946 O O . LYS A 1 114 ? 24.980 -8.162 -14.865 1.00 83.69 114 LYS A O 1
ATOM 951 N N . ASP A 1 115 ? 25.965 -9.190 -13.115 1.00 85.69 115 ASP A N 1
ATOM 952 C CA . ASP A 1 115 ? 25.088 -10.363 -13.101 1.00 85.69 115 ASP A CA 1
ATOM 953 C C . ASP A 1 115 ? 23.650 -9.981 -12.744 1.00 85.69 115 ASP A C 1
ATOM 955 O O . ASP A 1 115 ? 22.703 -10.438 -13.384 1.00 85.69 115 ASP A O 1
ATOM 959 N N . GLN A 1 116 ? 23.467 -9.083 -11.770 1.00 82.56 116 GLN A N 1
ATOM 960 C CA . GLN A 1 116 ? 22.138 -8.584 -11.417 1.00 82.56 116 GLN A CA 1
ATOM 961 C C . GLN A 1 116 ? 21.538 -7.736 -12.540 1.00 82.56 116 GLN A C 1
ATOM 963 O O . GLN A 1 116 ? 20.363 -7.904 -12.866 1.00 82.56 116 GLN A O 1
ATOM 968 N N . ILE A 1 117 ? 22.340 -6.886 -13.190 1.00 80.31 117 ILE A N 1
ATOM 969 C CA . ILE A 1 117 ? 21.899 -6.103 -14.354 1.00 80.31 117 ILE A CA 1
ATOM 970 C C . ILE A 1 117 ? 21.443 -7.027 -15.489 1.00 80.31 117 ILE A C 1
ATOM 972 O O . ILE A 1 117 ? 20.405 -6.770 -16.104 1.00 80.31 117 ILE A O 1
ATOM 976 N N . LEU A 1 118 ? 22.199 -8.090 -15.785 1.00 83.75 118 LEU A N 1
ATOM 977 C CA . LEU A 1 118 ? 21.853 -9.041 -16.841 1.00 83.75 118 LEU A CA 1
ATOM 978 C C . LEU A 1 118 ? 20.559 -9.789 -16.506 1.00 83.75 118 LEU A C 1
ATOM 980 O O . LEU A 1 118 ? 19.635 -9.795 -17.317 1.00 83.75 118 LEU A O 1
ATOM 984 N N . LYS A 1 119 ? 20.452 -10.305 -15.278 1.00 86.88 119 LYS A N 1
ATOM 985 C CA . LYS A 1 119 ? 19.255 -10.996 -14.787 1.00 86.88 119 LYS A CA 1
ATOM 986 C C . LYS A 1 119 ? 18.005 -10.120 -14.878 1.00 86.88 119 LYS A C 1
ATOM 988 O O . LYS A 1 119 ? 16.964 -10.578 -15.337 1.00 86.88 119 LYS A O 1
ATOM 993 N N . ILE A 1 120 ? 18.097 -8.851 -14.477 1.00 82.00 120 ILE A N 1
ATOM 994 C CA . ILE A 1 120 ? 16.974 -7.906 -14.555 1.00 82.00 120 ILE A CA 1
ATOM 995 C C . ILE A 1 120 ? 16.577 -7.650 -16.014 1.00 82.00 120 ILE A C 1
ATOM 997 O O . ILE A 1 120 ? 15.389 -7.617 -16.329 1.00 82.00 120 ILE A O 1
ATOM 1001 N N . LYS A 1 121 ? 17.550 -7.492 -16.922 1.00 80.00 121 LYS A N 1
ATOM 1002 C CA . LYS A 1 121 ? 17.275 -7.316 -18.358 1.00 80.00 121 LYS A CA 1
ATOM 1003 C C . LYS A 1 121 ? 16.547 -8.516 -18.959 1.00 80.00 121 LYS A C 1
ATOM 1005 O O . LYS A 1 121 ? 15.628 -8.307 -19.748 1.00 80.00 121 LYS A O 1
ATOM 1010 N N . GLU A 1 122 ? 16.948 -9.733 -18.600 1.00 85.06 122 GLU A N 1
ATOM 1011 C CA . GLU A 1 122 ? 16.278 -10.966 -19.030 1.00 85.06 122 GLU A CA 1
ATOM 1012 C C . GLU A 1 122 ? 14.852 -11.028 -18.488 1.00 85.06 122 GLU A C 1
ATOM 1014 O O . GLU A 1 122 ? 13.916 -11.095 -19.273 1.00 85.06 122 GLU A O 1
ATOM 1019 N N . GLN A 1 123 ? 14.661 -10.834 -17.180 1.00 84.31 123 GLN A N 1
ATOM 1020 C CA . GLN A 1 123 ? 13.328 -10.823 -16.567 1.00 84.31 123 GLN A CA 1
ATOM 1021 C C . GLN A 1 123 ? 12.387 -9.791 -17.200 1.00 84.31 123 GLN A C 1
ATOM 1023 O O . GLN A 1 123 ? 11.210 -10.071 -17.409 1.00 84.31 123 GLN A O 1
ATOM 1028 N N . ILE A 1 124 ? 12.886 -8.591 -17.510 1.00 79.00 124 ILE A N 1
ATOM 1029 C CA . ILE A 1 124 ? 12.098 -7.557 -18.190 1.00 79.00 124 ILE A CA 1
ATOM 1030 C C . ILE A 1 124 ? 11.747 -7.994 -19.611 1.00 79.00 124 ILE A C 1
ATOM 1032 O O . ILE A 1 124 ? 10.608 -7.805 -20.030 1.00 79.00 124 ILE A O 1
ATOM 1036 N N . ARG A 1 125 ? 12.704 -8.555 -20.360 1.00 80.06 125 ARG A N 1
ATOM 1037 C CA . ARG A 1 125 ? 12.449 -9.068 -21.710 1.00 80.06 125 ARG A CA 1
ATOM 1038 C C . ARG A 1 125 ? 11.377 -10.156 -21.672 1.00 80.06 125 ARG A C 1
ATOM 1040 O O . ARG A 1 125 ? 10.434 -10.066 -22.450 1.00 80.06 125 ARG A O 1
ATOM 1047 N N . ASP A 1 126 ? 11.503 -11.120 -20.770 1.00 83.56 126 ASP A N 1
ATOM 1048 C CA . ASP A 1 126 ? 10.572 -12.241 -20.644 1.00 83.56 126 ASP A CA 1
ATOM 1049 C C . ASP A 1 126 ? 9.175 -11.737 -20.274 1.00 83.56 126 ASP A C 1
ATOM 1051 O O . ASP A 1 126 ? 8.212 -12.028 -20.974 1.00 83.56 126 ASP A O 1
ATOM 1055 N N . LEU A 1 127 ? 9.075 -10.843 -19.281 1.00 79.81 127 LEU A N 1
ATOM 1056 C CA . LEU A 1 127 ? 7.816 -10.178 -18.928 1.00 79.81 127 LEU A CA 1
ATOM 1057 C C . LEU A 1 127 ? 7.179 -9.462 -20.122 1.00 79.81 127 LEU A C 1
ATOM 1059 O O . LEU A 1 127 ? 5.958 -9.476 -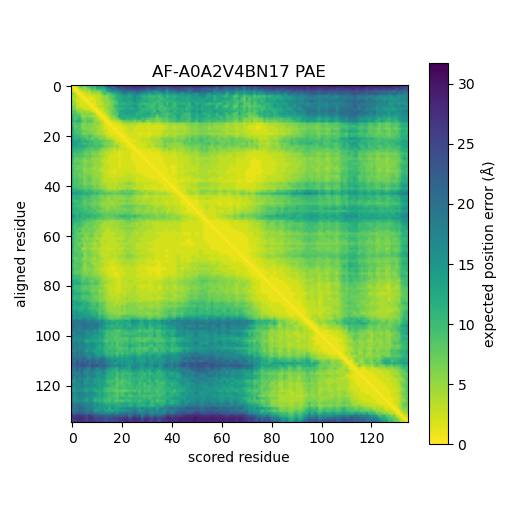20.271 1.00 79.81 127 LEU A O 1
ATOM 1063 N N . ILE A 1 128 ? 7.980 -8.807 -20.961 1.00 78.94 128 ILE A N 1
ATOM 1064 C CA . ILE A 1 128 ? 7.473 -8.127 -22.151 1.00 78.94 128 ILE A CA 1
ATOM 1065 C C . ILE A 1 128 ? 6.945 -9.148 -23.159 1.00 78.94 128 ILE A C 1
ATOM 1067 O O . ILE A 1 128 ? 5.815 -8.991 -23.614 1.00 78.94 128 ILE A O 1
ATOM 1071 N N . ILE A 1 129 ? 7.724 -10.186 -23.477 1.00 78.56 129 ILE A N 1
ATOM 1072 C CA . ILE A 1 129 ? 7.365 -11.232 -24.447 1.00 78.56 129 ILE A CA 1
ATOM 1073 C C . ILE A 1 129 ? 6.109 -11.987 -23.999 1.00 78.56 129 ILE A C 1
ATOM 1075 O O . ILE A 1 129 ? 5.161 -12.094 -24.777 1.00 78.56 129 ILE A O 1
ATOM 1079 N N . ASP A 1 130 ? 6.050 -12.423 -22.743 1.00 73.56 130 ASP A N 1
ATOM 1080 C CA . ASP A 1 130 ? 4.913 -13.166 -22.192 1.00 73.56 130 ASP A CA 1
ATOM 1081 C C . ASP A 1 130 ? 3.609 -12.364 -22.289 1.00 73.56 130 ASP A C 1
ATOM 1083 O O . ASP A 1 130 ? 2.552 -12.908 -22.592 1.00 73.56 130 ASP A O 1
ATOM 1087 N N . ASN A 1 131 ? 3.674 -11.041 -22.109 1.00 67.62 131 ASN A N 1
ATOM 1088 C CA . ASN A 1 131 ? 2.508 -10.160 -22.210 1.00 67.62 131 ASN A CA 1
ATOM 1089 C C . ASN A 1 131 ? 2.200 -9.692 -23.646 1.00 67.62 131 ASN A C 1
ATOM 1091 O O . ASN A 1 131 ? 1.189 -9.021 -23.866 1.00 67.62 131 ASN A O 1
ATOM 1095 N N . ILE A 1 132 ? 3.042 -10.034 -24.626 1.00 66.88 132 ILE A N 1
ATOM 1096 C CA . ILE A 1 132 ? 2.773 -9.826 -26.056 1.00 66.88 132 ILE A CA 1
ATOM 1097 C C . ILE A 1 132 ? 1.998 -11.010 -26.642 1.00 66.88 132 ILE A C 1
ATOM 1099 O O . ILE A 1 132 ? 1.129 -10.792 -27.481 1.00 66.88 132 ILE A O 1
ATOM 1103 N N . VAL A 1 133 ? 2.288 -12.240 -26.198 1.00 54.84 133 VAL A N 1
ATOM 1104 C CA . VAL A 1 133 ? 1.723 -13.482 -26.766 1.00 54.84 133 VAL A CA 1
ATOM 1105 C C . VAL A 1 133 ? 0.291 -13.764 -26.284 1.00 54.84 133 VAL A C 1
ATOM 1107 O O . VAL A 1 133 ? -0.447 -14.490 -26.939 1.00 54.84 133 VAL A O 1
ATOM 1110 N N . VAL A 1 134 ? -0.157 -13.153 -25.181 1.00 50.97 134 VAL A N 1
ATOM 1111 C CA . VAL A 1 134 ? -1.524 -13.323 -24.632 1.00 50.97 134 VAL A CA 1
ATOM 1112 C C . VAL A 1 134 ? -2.555 -12.408 -25.336 1.00 50.97 134 VAL A C 1
ATOM 1114 O O . VAL A 1 134 ? -3.535 -11.969 -24.736 1.00 50.97 134 VAL A O 1
ATOM 1117 N N . ARG A 1 135 ? -2.354 -12.089 -26.620 1.00 45.31 135 ARG A N 1
ATOM 1118 C CA . ARG A 1 135 ? -3.330 -11.379 -27.464 1.00 45.31 135 ARG A CA 1
ATOM 1119 C C . ARG A 1 135 ? -3.633 -12.140 -28.739 1.00 45.31 135 ARG A C 1
ATOM 1121 O O . ARG A 1 135 ? -2.667 -12.569 -29.401 1.00 45.31 135 ARG A O 1
#

Mean predicted aligned error: 8.47 Å

Sequence (135 aa):
MNTRLDQLYSLRRNFTIIGLTGRTGSGCSDLAEILSMKFTEIENIRLPSDIDESVFQKKYAIAYNFAKENWKEYKVIEYKKVLLLMLLPKLYMNPSNTLLFDFFRYRLKDETSKDQILKIKEQIRDLIIDNIVVR

Organism: NCBI:txid2212651